Protein AF-A0A9E1HTD7-F1 (afdb_monomer)

Mean predicted aligned error: 3.45 Å

Structure (mmCIF, N/CA/C/O backbone):
data_AF-A0A9E1HTD7-F1
#
_entry.id   AF-A0A9E1HTD7-F1
#
loop_
_atom_site.group_PDB
_atom_site.id
_atom_site.type_symbol
_atom_site.label_atom_id
_atom_site.label_alt_id
_atom_site.label_comp_id
_atom_site.label_asym_id
_atom_site.label_entity_id
_atom_site.label_seq_id
_atom_site.pdbx_PDB_ins_code
_atom_site.Cartn_x
_atom_site.Cartn_y
_atom_site.Cartn_z
_atom_site.occupancy
_atom_site.B_iso_or_equiv
_atom_site.auth_seq_id
_atom_site.auth_comp_id
_atom_site.auth_asym_id
_atom_site.auth_atom_id
_atom_site.pdbx_PDB_model_num
ATOM 1 N N . MET A 1 1 ? -19.868 -9.229 3.739 1.00 56.03 1 MET A N 1
ATOM 2 C CA . MET A 1 1 ? -19.350 -9.519 5.090 1.00 56.03 1 MET A CA 1
ATOM 3 C C . MET A 1 1 ? -19.755 -8.373 5.996 1.00 56.03 1 MET A C 1
ATOM 5 O O . MET A 1 1 ? -19.869 -7.259 5.496 1.00 56.03 1 MET A O 1
ATOM 9 N N . ALA A 1 2 ? -20.070 -8.651 7.259 1.00 82.69 2 ALA A N 1
ATOM 10 C CA . ALA A 1 2 ? -20.303 -7.611 8.255 1.00 82.69 2 ALA A CA 1
ATOM 11 C C . ALA A 1 2 ? -18.985 -7.414 9.009 1.00 82.69 2 ALA A C 1
ATOM 13 O O . ALA A 1 2 ? -18.535 -8.351 9.659 1.00 82.69 2 ALA A O 1
ATOM 14 N N . TYR A 1 3 ? -18.370 -6.248 8.835 1.00 93.25 3 TYR A N 1
ATOM 15 C CA . TYR A 1 3 ? -17.212 -5.801 9.613 1.00 93.25 3 TYR A CA 1
ATOM 16 C C . TYR A 1 3 ? -17.693 -5.208 10.942 1.00 93.25 3 TYR A C 1
ATOM 18 O O . TYR A 1 3 ? -18.813 -4.682 10.976 1.00 93.25 3 TYR A O 1
ATOM 26 N N . ASP A 1 4 ? -16.864 -5.231 11.988 1.00 95.81 4 ASP A N 1
ATOM 27 C CA . ASP A 1 4 ? -17.159 -4.554 13.265 1.00 95.81 4 ASP A CA 1
ATOM 28 C C . ASP A 1 4 ? -17.455 -3.059 13.058 1.00 95.81 4 ASP A C 1
ATOM 30 O O . ASP A 1 4 ? -18.415 -2.507 13.601 1.00 95.81 4 ASP A O 1
ATOM 34 N N . TYR A 1 5 ? -16.690 -2.419 12.173 1.00 97.06 5 TYR A N 1
ATOM 35 C CA . TYR A 1 5 ? -16.925 -1.051 11.729 1.00 97.06 5 TYR A CA 1
ATOM 36 C C . TYR A 1 5 ? -16.784 -0.934 10.217 1.00 97.06 5 TYR A C 1
ATOM 38 O O . TYR A 1 5 ? -15.918 -1.548 9.600 1.00 97.06 5 TYR A O 1
ATOM 46 N N . ASN A 1 6 ? -17.640 -0.134 9.586 1.00 97.31 6 ASN A N 1
ATOM 47 C CA . ASN A 1 6 ? -17.492 0.200 8.178 1.00 97.31 6 ASN A CA 1
ATOM 48 C C . ASN A 1 6 ? -17.905 1.641 7.906 1.00 97.31 6 ASN A C 1
ATOM 50 O O . ASN A 1 6 ? -18.737 2.221 8.605 1.00 97.31 6 ASN A O 1
ATOM 54 N N . TYR A 1 7 ? -17.288 2.222 6.886 1.00 97.81 7 TYR A N 1
ATOM 55 C CA . TYR A 1 7 ? -17.572 3.574 6.441 1.00 97.81 7 TYR A CA 1
ATOM 56 C C . TYR A 1 7 ? -17.127 3.760 4.987 1.00 97.81 7 TYR A C 1
ATOM 58 O O . TYR A 1 7 ? -16.528 2.876 4.369 1.00 97.81 7 TYR A O 1
ATOM 66 N N . THR A 1 8 ? -17.439 4.928 4.432 1.00 97.19 8 THR A N 1
ATOM 67 C CA . THR A 1 8 ? -16.993 5.327 3.097 1.00 97.19 8 THR A CA 1
ATOM 68 C C . THR A 1 8 ? -16.101 6.557 3.156 1.00 97.19 8 THR A C 1
ATOM 70 O O . THR A 1 8 ? -16.435 7.526 3.840 1.00 97.19 8 THR A O 1
ATOM 73 N N . TYR A 1 9 ? -15.027 6.555 2.372 1.00 95.00 9 TYR A N 1
ATOM 74 C CA . TYR A 1 9 ? -14.154 7.704 2.145 1.00 95.00 9 TYR A CA 1
ATOM 75 C C . TYR A 1 9 ? -14.081 7.990 0.645 1.00 95.00 9 TYR A C 1
ATOM 77 O O . TYR A 1 9 ? -13.540 7.184 -0.102 1.00 95.00 9 TYR A O 1
ATOM 85 N N . ASN A 1 10 ? -14.637 9.118 0.185 1.00 93.06 10 ASN A N 1
ATOM 86 C CA . ASN A 1 10 ? -14.758 9.421 -1.253 1.00 93.06 10 ASN A CA 1
ATOM 87 C C . ASN A 1 10 ? -15.333 8.235 -2.060 1.00 93.06 10 ASN A C 1
ATOM 89 O O . ASN A 1 10 ? -14.751 7.813 -3.056 1.00 93.06 10 ASN A O 1
ATOM 93 N N . ASP A 1 11 ? -16.437 7.663 -1.572 1.00 94.94 11 ASP A N 1
ATOM 94 C CA . ASP A 1 11 ? -17.115 6.463 -2.095 1.00 94.94 11 ASP A CA 1
ATOM 95 C C . ASP A 1 11 ? -16.334 5.137 -1.988 1.00 94.94 11 ASP A C 1
ATOM 97 O O . ASP A 1 11 ? -16.923 4.068 -2.159 1.00 94.94 11 ASP A O 1
ATOM 101 N N . VAL A 1 12 ? -15.044 5.161 -1.633 1.00 95.19 12 VAL A N 1
ATOM 102 C CA . VAL A 1 12 ? -14.277 3.949 -1.315 1.00 95.19 12 VAL A CA 1
ATOM 103 C C . VAL A 1 12 ? -14.850 3.327 -0.051 1.00 95.19 12 VAL A C 1
ATOM 105 O O . VAL A 1 12 ? -15.009 4.012 0.957 1.00 95.19 12 VAL A O 1
ATOM 108 N N . ARG A 1 13 ? -15.161 2.031 -0.095 1.00 97.38 13 ARG A N 1
ATOM 109 C CA . ARG A 1 13 ? -15.715 1.292 1.044 1.00 97.38 13 ARG A CA 1
ATOM 110 C C . ARG A 1 13 ? -14.599 0.678 1.874 1.00 97.38 13 ARG A C 1
ATOM 112 O O . ARG A 1 13 ? -13.832 -0.138 1.357 1.00 97.38 13 ARG A O 1
ATOM 119 N N . ILE A 1 14 ? -14.572 1.034 3.154 1.00 98.12 14 ILE A N 1
ATOM 120 C CA . ILE A 1 14 ? -13.617 0.528 4.134 1.00 98.12 14 ILE A CA 1
ATOM 121 C C . ILE A 1 14 ? -14.375 -0.235 5.218 1.00 98.12 14 ILE A C 1
ATOM 123 O O . ILE A 1 14 ? -15.333 0.275 5.802 1.00 98.12 14 ILE A O 1
ATOM 127 N N . GLY A 1 15 ? -13.945 -1.466 5.461 1.00 98.00 15 GLY A N 1
ATOM 128 C CA . GLY A 1 15 ? -14.272 -2.257 6.638 1.00 98.00 15 GLY A CA 1
ATOM 129 C C . GLY A 1 15 ? -13.118 -2.254 7.628 1.00 98.00 15 GLY A C 1
ATOM 130 O O . GLY A 1 15 ? -11.968 -2.067 7.240 1.00 98.00 15 GLY A O 1
ATOM 131 N N . MET A 1 16 ? -13.409 -2.464 8.900 1.00 98.00 16 MET A N 1
ATOM 132 C CA . MET A 1 16 ? -12.411 -2.622 9.945 1.00 98.00 16 MET A CA 1
ATOM 133 C C . MET A 1 16 ? -12.865 -3.706 10.906 1.00 98.00 16 MET A C 1
ATOM 135 O O . MET A 1 16 ? -14.002 -3.679 11.374 1.00 98.00 16 MET A O 1
ATOM 139 N N . ASP A 1 17 ? -11.929 -4.579 11.240 1.00 98.06 17 ASP A N 1
ATOM 140 C CA . ASP A 1 17 ? -12.016 -5.566 12.310 1.00 98.06 17 ASP A CA 1
ATOM 141 C C . ASP A 1 17 ? -10.784 -5.379 13.216 1.00 98.06 17 ASP A C 1
ATOM 143 O O . ASP A 1 17 ? -9.827 -4.707 12.814 1.00 98.06 17 ASP A O 1
ATOM 147 N N . PRO A 1 18 ? -10.759 -5.922 14.445 1.00 97.81 18 PRO A N 1
ATOM 148 C CA . PRO A 1 18 ? -9.568 -5.841 15.281 1.00 97.81 18 PRO A CA 1
ATOM 149 C C . PRO A 1 18 ? -8.324 -6.351 14.537 1.00 97.81 18 PRO A C 1
ATOM 151 O O . PRO A 1 18 ? -8.307 -7.478 14.047 1.00 97.81 18 PRO A O 1
ATOM 154 N N . HIS A 1 19 ? -7.286 -5.516 14.488 1.00 98.12 19 HIS A N 1
ATOM 155 C CA . HIS A 1 19 ? -6.013 -5.709 13.784 1.00 98.12 19 HIS A CA 1
ATOM 156 C C . HIS A 1 19 ? -6.079 -5.663 12.247 1.00 98.12 19 HIS A C 1
ATOM 158 O O . HIS A 1 19 ? -5.076 -5.977 11.604 1.00 98.12 19 HIS A O 1
ATOM 164 N N . TRP A 1 20 ? -7.205 -5.239 11.657 1.00 98.06 20 TRP A N 1
ATOM 165 C CA . TRP A 1 20 ? -7.408 -5.195 10.206 1.00 98.06 20 TRP A CA 1
ATOM 166 C C . TRP A 1 20 ? -8.087 -3.916 9.705 1.00 98.06 20 TRP A C 1
ATOM 168 O O . TRP A 1 20 ? -9.022 -3.382 10.307 1.00 98.06 20 TRP A O 1
ATOM 178 N N . ALA A 1 21 ? -7.678 -3.486 8.515 1.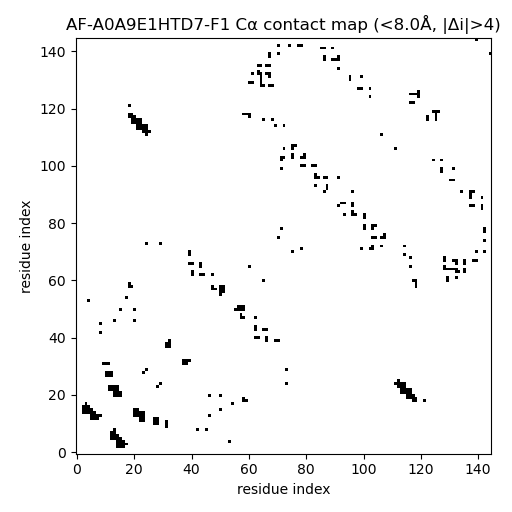00 98.00 21 ALA A N 1
ATOM 179 C CA . ALA A 1 21 ? -8.462 -2.627 7.641 1.00 98.00 21 ALA A CA 1
ATOM 180 C C . ALA A 1 21 ? -8.707 -3.337 6.302 1.00 98.00 21 ALA A C 1
ATOM 182 O O . ALA A 1 21 ? -7.804 -3.934 5.729 1.00 98.00 21 ALA A O 1
ATOM 183 N N . HIS A 1 22 ? -9.928 -3.247 5.788 1.00 97.25 22 HIS A N 1
ATOM 184 C CA . HIS A 1 22 ? -10.394 -3.952 4.598 1.00 97.25 22 HIS A CA 1
ATOM 185 C C . HIS A 1 22 ? -10.849 -2.939 3.554 1.00 97.25 22 HIS A C 1
ATOM 187 O O . HIS A 1 22 ? -11.877 -2.282 3.728 1.00 97.25 22 HIS A O 1
ATOM 193 N N . ILE A 1 23 ? -10.117 -2.799 2.453 1.00 96.25 23 ILE A N 1
ATOM 194 C CA . ILE A 1 23 ? -10.467 -1.850 1.390 1.00 96.25 23 ILE A CA 1
ATOM 195 C C . ILE A 1 23 ? -11.138 -2.618 0.262 1.00 96.25 23 ILE A C 1
ATOM 197 O O . ILE A 1 23 ? -10.552 -3.518 -0.335 1.00 96.25 23 ILE A O 1
ATOM 201 N N . THR A 1 24 ? -12.377 -2.267 -0.068 1.00 95.31 24 THR A N 1
ATOM 202 C CA . THR A 1 24 ? -13.074 -2.958 -1.158 1.00 95.31 24 THR A CA 1
ATOM 203 C C . THR A 1 24 ? -12.441 -2.601 -2.506 1.00 95.31 24 THR A C 1
ATOM 205 O O . THR A 1 24 ? -12.398 -1.432 -2.884 1.00 95.31 24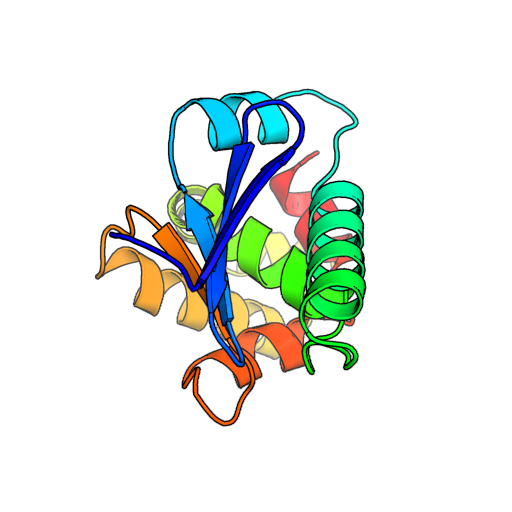 THR A O 1
ATOM 208 N N . ASN A 1 25 ? -11.979 -3.609 -3.250 1.00 91.69 25 ASN A N 1
ATOM 209 C CA . ASN A 1 25 ? -11.319 -3.436 -4.545 1.00 91.69 25 ASN A CA 1
ATOM 210 C C . ASN A 1 25 ? -12.346 -3.380 -5.686 1.00 91.69 25 ASN A C 1
ATOM 212 O O . ASN A 1 25 ? -12.498 -4.314 -6.477 1.00 91.69 25 ASN A O 1
ATOM 216 N N . ASP A 1 26 ? -13.105 -2.289 -5.738 1.00 92.25 26 ASP A N 1
ATOM 217 C CA . ASP A 1 26 ? -14.175 -2.083 -6.711 1.00 92.25 26 ASP A CA 1
ATOM 218 C C . ASP A 1 26 ? -13.948 -0.848 -7.602 1.00 92.25 26 ASP A C 1
ATOM 220 O O . ASP A 1 26 ? -12.862 -0.267 -7.676 1.00 92.25 26 ASP A O 1
ATOM 224 N N . ILE A 1 27 ? -14.987 -0.471 -8.349 1.00 91.25 27 ILE A N 1
ATOM 225 C CA . ILE A 1 27 ? -14.948 0.687 -9.241 1.00 91.25 27 ILE A CA 1
ATOM 226 C C . ILE A 1 27 ? -14.755 2.013 -8.495 1.00 91.25 27 ILE A C 1
ATOM 228 O O . ILE A 1 27 ? -14.214 2.947 -9.081 1.00 91.25 27 ILE A O 1
ATOM 232 N N . TYR A 1 28 ? -15.153 2.113 -7.224 1.00 93.56 28 TYR A N 1
ATOM 233 C CA . TYR A 1 28 ? -14.995 3.337 -6.443 1.00 93.56 28 TYR A CA 1
ATOM 234 C C . TYR A 1 28 ? -13.546 3.515 -6.003 1.00 93.56 28 TYR A C 1
ATOM 236 O O . TYR A 1 28 ? -13.005 4.607 -6.175 1.00 93.56 28 TYR A O 1
ATOM 244 N N . LEU A 1 29 ? -12.878 2.438 -5.566 1.00 92.38 29 LEU A N 1
ATOM 245 C CA . LEU A 1 29 ? -11.429 2.467 -5.335 1.00 92.38 29 LEU A CA 1
ATOM 246 C C . LEU A 1 29 ? -10.674 2.844 -6.617 1.00 92.38 29 LEU A C 1
ATOM 248 O O . LEU A 1 29 ? -9.840 3.747 -6.596 1.00 92.38 29 LEU A O 1
ATOM 252 N N . LYS A 1 30 ? -11.020 2.216 -7.750 1.00 89.31 30 LYS A N 1
ATOM 253 C CA . LYS A 1 30 ? -10.434 2.535 -9.066 1.00 89.31 30 LYS A CA 1
ATOM 254 C C . LYS A 1 30 ? -10.633 3.995 -9.455 1.00 89.31 30 LYS A C 1
ATOM 256 O O . LYS A 1 30 ? -9.680 4.675 -9.817 1.00 89.31 30 LYS A O 1
ATOM 261 N N . SER A 1 31 ? -11.860 4.494 -9.342 1.00 90.12 31 SER A N 1
ATOM 262 C CA . SER A 1 31 ? -12.197 5.886 -9.641 1.00 90.12 31 SER A CA 1
ATOM 263 C C . SER A 1 31 ? -11.428 6.855 -8.744 1.00 90.12 31 SER A C 1
ATOM 265 O O . SER A 1 31 ? -10.910 7.854 -9.239 1.00 90.12 31 SER A O 1
ATOM 267 N N . TYR A 1 32 ? -11.297 6.549 -7.451 1.00 90.88 32 TYR A N 1
ATOM 268 C CA . TYR A 1 32 ? -10.542 7.367 -6.507 1.00 90.88 32 TYR A CA 1
ATOM 269 C C . TYR A 1 32 ? -9.047 7.415 -6.854 1.00 90.88 32 TYR A C 1
ATOM 271 O O . TYR A 1 32 ? -8.496 8.507 -6.972 1.00 90.88 32 TYR A O 1
ATOM 279 N N . LEU A 1 33 ? -8.416 6.259 -7.086 1.00 88.56 33 LEU A N 1
ATOM 280 C CA . LEU A 1 33 ? -6.978 6.163 -7.370 1.00 88.56 33 LEU A CA 1
ATOM 281 C C . LEU A 1 33 ? -6.592 6.625 -8.786 1.00 88.56 33 LEU A C 1
ATOM 283 O O . LEU A 1 33 ? -5.457 7.026 -9.005 1.00 88.56 33 LEU A O 1
ATOM 287 N N . SER A 1 34 ? -7.518 6.596 -9.750 1.00 81.81 34 SER A N 1
ATOM 288 C CA . SER A 1 34 ? -7.270 7.068 -11.124 1.00 81.81 34 SER A CA 1
ATOM 289 C C . SER A 1 34 ? -7.283 8.593 -11.293 1.00 81.81 34 SER A C 1
ATOM 291 O O . SER A 1 34 ? -6.902 9.101 -12.348 1.00 81.81 34 SER A O 1
ATOM 293 N N . LYS A 1 35 ? -7.770 9.343 -10.298 1.00 75.25 35 LYS A N 1
ATOM 294 C CA . LYS A 1 35 ? -7.860 10.804 -10.389 1.00 75.25 35 LYS A CA 1
ATOM 295 C C . LYS A 1 35 ? -6.496 11.415 -10.080 1.00 75.25 35 LYS A C 1
ATOM 297 O O . LYS A 1 35 ? -5.973 11.254 -8.981 1.00 75.25 35 LYS A O 1
ATOM 302 N N . TRP A 1 36 ? -5.959 12.156 -11.049 1.00 51.03 36 TRP A N 1
ATOM 303 C CA . TRP A 1 36 ? -4.687 12.869 -10.927 1.00 51.03 36 TRP A CA 1
ATOM 304 C C . TRP A 1 36 ? -4.662 13.740 -9.658 1.00 51.03 36 TRP A C 1
ATOM 306 O O . TRP A 1 36 ? -5.550 14.571 -9.460 1.00 51.03 36 TRP A O 1
ATOM 316 N N . GLY A 1 37 ? -3.664 13.530 -8.792 1.00 58.03 37 GLY A N 1
ATOM 317 C CA . GLY A 1 37 ? -3.481 14.292 -7.549 1.00 58.03 37 GLY A CA 1
ATOM 318 C C . GLY A 1 37 ? -4.147 13.727 -6.282 1.00 58.03 37 GLY A C 1
ATOM 319 O O . GLY A 1 37 ? -4.063 14.366 -5.232 1.00 58.03 37 GLY A O 1
ATOM 320 N N . HIS A 1 38 ? -4.769 12.544 -6.324 1.00 63.66 38 HIS A N 1
ATOM 321 C CA . HIS A 1 38 ? -5.277 11.840 -5.137 1.00 63.66 38 HIS A CA 1
ATOM 322 C C . HIS A 1 38 ? -4.596 10.469 -5.041 1.00 63.66 38 HIS A C 1
ATOM 324 O O . HIS A 1 38 ? -4.461 9.767 -6.027 1.00 63.66 38 HIS A O 1
ATOM 330 N N . GLY A 1 39 ? -4.111 9.989 -3.905 1.00 69.62 39 GLY A N 1
ATOM 331 C CA . GLY A 1 39 ? -4.488 10.277 -2.529 1.00 69.62 39 GLY A CA 1
ATOM 332 C C . GLY A 1 39 ? -4.379 8.999 -1.696 1.00 69.62 39 GLY A C 1
ATOM 333 O O . GLY A 1 39 ? -5.088 8.879 -0.701 1.00 69.62 39 GLY A O 1
ATOM 334 N N . THR A 1 40 ? -3.537 8.037 -2.105 1.00 87.56 40 THR A N 1
ATOM 335 C CA . THR A 1 40 ? -3.277 6.811 -1.344 1.00 87.56 40 THR A CA 1
ATOM 336 C C . THR A 1 40 ? -2.760 7.165 0.043 1.00 87.56 40 THR A C 1
ATOM 338 O O . THR A 1 40 ? -3.237 6.606 1.019 1.00 87.56 40 THR A O 1
ATOM 341 N N . GLY A 1 41 ? -1.899 8.186 0.151 1.00 92.88 41 GLY A N 1
ATOM 342 C CA . GLY A 1 41 ? -1.503 8.755 1.442 1.00 92.88 41 GLY A CA 1
ATOM 343 C C . GLY A 1 41 ? -2.685 9.316 2.241 1.00 92.88 41 GLY A C 1
ATOM 344 O O . GLY A 1 41 ? -2.813 9.031 3.425 1.00 92.88 41 GLY A O 1
ATOM 345 N N . SER A 1 42 ? -3.595 10.067 1.612 1.00 93.62 42 SER A N 1
ATOM 346 C CA . SER A 1 42 ? -4.792 10.594 2.291 1.00 93.62 42 SER A CA 1
ATOM 347 C C . SER A 1 42 ? -5.761 9.492 2.729 1.00 93.62 42 SER A C 1
ATOM 349 O O . SER A 1 42 ? -6.311 9.576 3.823 1.00 93.62 42 SER A O 1
ATOM 351 N N . LEU A 1 43 ? -5.935 8.452 1.909 1.00 95.44 43 LEU A N 1
ATOM 352 C CA . LEU A 1 43 ? -6.735 7.272 2.226 1.00 95.44 43 LEU A CA 1
ATOM 353 C C . LEU A 1 43 ? -6.101 6.491 3.384 1.00 95.44 43 LEU A C 1
ATOM 355 O O . LEU A 1 43 ? -6.789 6.190 4.351 1.00 95.44 43 LEU A O 1
ATOM 359 N N . ALA A 1 44 ? -4.791 6.235 3.338 1.00 97.00 44 ALA A N 1
ATOM 360 C CA . ALA A 1 44 ? -4.054 5.571 4.411 1.00 97.00 44 ALA A CA 1
ATOM 361 C C . ALA A 1 44 ? -4.145 6.353 5.733 1.00 97.00 44 ALA A C 1
ATOM 363 O O . ALA A 1 44 ? -4.468 5.777 6.771 1.00 97.00 44 ALA A O 1
ATOM 364 N N . LYS A 1 45 ? -3.948 7.679 5.699 1.00 97.56 45 LYS A N 1
ATOM 365 C CA . LYS A 1 45 ? -4.124 8.559 6.868 1.00 97.56 45 LYS A CA 1
ATOM 366 C C . LYS A 1 45 ? -5.529 8.479 7.447 1.00 97.56 45 LYS A C 1
ATOM 368 O O . LYS A 1 45 ? -5.675 8.394 8.666 1.00 97.56 45 LYS A O 1
ATOM 373 N N . ASP A 1 46 ? -6.552 8.531 6.594 1.00 97.81 46 ASP A N 1
ATOM 374 C CA . ASP A 1 46 ? -7.943 8.441 7.032 1.00 97.81 46 ASP A CA 1
ATOM 375 C C . ASP A 1 46 ? -8.231 7.076 7.668 1.00 97.81 46 ASP A C 1
ATOM 377 O O . ASP A 1 46 ? -8.739 7.048 8.785 1.00 97.81 46 ASP A O 1
ATOM 381 N N . ILE A 1 47 ? -7.805 5.973 7.044 1.00 98.44 47 ILE A N 1
ATOM 382 C CA . ILE A 1 47 ? -7.934 4.613 7.589 1.00 98.44 47 ILE A CA 1
ATOM 383 C C . ILE A 1 47 ? -7.283 4.512 8.974 1.00 98.44 47 ILE A C 1
ATOM 385 O O . ILE A 1 47 ? -7.946 4.123 9.935 1.00 98.44 47 ILE A O 1
ATOM 389 N N . LEU A 1 48 ? -6.016 4.914 9.116 1.00 98.62 48 LEU A N 1
ATOM 390 C CA . LEU A 1 48 ? -5.296 4.833 10.393 1.00 98.62 48 LEU A CA 1
ATOM 391 C C . LEU A 1 48 ? -5.937 5.720 11.472 1.00 98.62 48 LEU A C 1
ATOM 393 O O . LEU A 1 48 ? -6.051 5.320 12.634 1.00 98.62 48 LEU A O 1
ATOM 397 N N . SER A 1 49 ? -6.400 6.915 11.092 1.00 98.56 49 SER A N 1
ATOM 398 C CA . SER A 1 49 ? -7.106 7.825 11.995 1.00 98.56 49 SER A CA 1
ATOM 399 C C . SER A 1 49 ? -8.454 7.256 12.442 1.00 98.56 49 SER A C 1
ATOM 401 O O . SER A 1 49 ? -8.757 7.264 13.635 1.00 98.56 49 SER A O 1
ATOM 403 N N . ARG A 1 50 ? -9.266 6.757 11.505 1.00 98.38 50 ARG A N 1
ATOM 404 C CA . ARG A 1 50 ? -10.591 6.171 11.750 1.00 98.38 50 ARG A CA 1
ATOM 405 C C . ARG A 1 50 ? -10.502 4.923 12.612 1.00 98.38 50 ARG A C 1
ATOM 407 O O . ARG A 1 50 ? -11.269 4.812 13.567 1.00 98.38 50 ARG A O 1
ATOM 414 N N . TYR A 1 51 ? -9.521 4.063 12.347 1.00 98.69 51 TYR A N 1
ATOM 415 C CA . TYR A 1 51 ? -9.242 2.893 13.172 1.00 98.69 51 TYR A CA 1
ATOM 416 C C . TYR A 1 51 ? -8.959 3.305 14.619 1.00 98.69 51 TYR A C 1
ATOM 418 O O . TYR A 1 51 ? -9.612 2.827 15.547 1.00 98.69 51 TYR A O 1
ATOM 426 N N . LYS A 1 52 ? -8.042 4.264 14.820 1.00 98.56 52 LYS A N 1
ATOM 427 C CA . LYS A 1 52 ? -7.689 4.755 16.158 1.00 98.56 52 LYS A CA 1
ATOM 428 C C . LYS A 1 52 ? -8.873 5.384 16.887 1.00 98.56 52 LYS A C 1
ATOM 430 O O . LYS A 1 52 ? -9.008 5.198 18.094 1.00 98.56 52 LYS A O 1
ATOM 435 N N . THR A 1 53 ? -9.719 6.130 16.180 1.00 98.38 53 THR A N 1
ATOM 436 C CA . THR A 1 53 ? -10.932 6.722 16.755 1.00 98.38 53 THR A CA 1
ATOM 437 C C . THR A 1 53 ? -11.943 5.662 17.185 1.00 98.38 53 THR A C 1
ATOM 439 O O . THR A 1 53 ? -12.529 5.812 18.253 1.00 98.38 53 THR A O 1
ATOM 442 N N . HIS A 1 54 ? -12.147 4.612 16.385 1.00 98.19 54 HIS A N 1
ATOM 443 C CA . HIS A 1 54 ? -13.124 3.560 16.679 1.00 98.19 54 HIS A CA 1
ATOM 444 C C . HIS A 1 54 ? -12.656 2.625 17.802 1.00 98.19 54 HIS A C 1
ATOM 446 O O . HIS A 1 54 ? -13.375 2.428 18.777 1.00 98.19 54 HIS A O 1
ATOM 452 N N . TYR A 1 55 ? -11.428 2.106 17.716 1.00 98.19 55 TYR A N 1
ATOM 453 C CA . TYR A 1 55 ? -10.919 1.102 18.659 1.00 98.19 55 TYR A CA 1
ATOM 454 C C . TYR A 1 55 ? -10.196 1.678 19.884 1.00 98.19 55 TYR A C 1
ATOM 456 O O . TYR A 1 55 ? -9.933 0.959 20.847 1.00 98.19 55 TYR A O 1
ATOM 464 N N . GLY A 1 56 ? -9.836 2.964 19.868 1.00 98.31 56 GLY A N 1
ATOM 465 C CA . GLY A 1 56 ? -9.098 3.615 20.957 1.00 98.31 56 GLY A CA 1
ATOM 466 C C . GLY A 1 56 ? -7.593 3.312 20.990 1.00 98.31 56 GLY A C 1
ATOM 467 O O . GLY A 1 56 ? -6.884 3.846 21.844 1.00 98.31 56 GLY A O 1
ATOM 468 N N . TYR A 1 57 ? -7.077 2.510 20.055 1.00 98.06 57 TYR A N 1
ATOM 469 C CA . TYR A 1 57 ? -5.650 2.234 19.866 1.00 98.06 57 TYR A CA 1
ATOM 470 C C . TYR A 1 57 ? -5.285 2.270 18.379 1.00 98.06 57 TYR A C 1
ATOM 472 O O . TYR A 1 57 ? -6.142 2.127 17.512 1.00 98.06 57 TYR A O 1
ATOM 480 N N . ALA A 1 58 ? -4.014 2.526 18.071 1.00 98.31 58 ALA A N 1
ATOM 481 C CA . ALA A 1 58 ? -3.557 2.602 16.686 1.00 98.31 58 ALA A CA 1
ATOM 482 C C . ALA A 1 58 ? -3.478 1.205 16.056 1.00 98.31 58 ALA A C 1
ATOM 484 O O . ALA A 1 58 ? -2.986 0.285 16.705 1.00 98.31 58 ALA A O 1
ATOM 485 N N . LEU A 1 59 ? -3.892 1.085 14.792 1.00 98.44 59 LEU A N 1
ATOM 486 C CA . LEU A 1 59 ? -3.530 -0.056 13.953 1.00 98.44 59 LEU A CA 1
ATOM 487 C C . LEU A 1 59 ? -2.010 -0.035 13.779 1.00 98.44 59 LEU A C 1
ATOM 489 O O . LEU A 1 59 ? -1.458 0.988 13.364 1.00 98.44 59 LEU A O 1
ATOM 493 N N . ASN A 1 60 ? -1.329 -1.120 14.136 1.00 98.00 60 ASN A N 1
ATOM 494 C CA . ASN A 1 60 ? 0.132 -1.183 14.155 1.00 98.00 60 ASN A CA 1
ATOM 495 C C . ASN A 1 60 ? 0.731 -1.393 12.750 1.00 98.00 60 ASN A C 1
ATOM 497 O O . ASN A 1 60 ? 1.402 -2.388 12.484 1.00 98.00 60 ASN A O 1
ATOM 501 N N . ILE A 1 61 ? 0.457 -0.448 11.850 1.00 97.81 61 ILE A N 1
ATOM 502 C CA . ILE A 1 61 ? 0.952 -0.369 10.472 1.00 97.81 61 ILE A CA 1
ATOM 503 C C . ILE A 1 61 ? 1.344 1.092 10.224 1.00 97.81 61 ILE A C 1
ATOM 505 O O . ILE A 1 61 ? 0.606 2.010 10.594 1.00 97.81 61 ILE A O 1
ATOM 509 N N . SER A 1 62 ? 2.508 1.338 9.620 1.00 98.31 62 SER A N 1
ATOM 510 C CA . SER A 1 62 ? 2.896 2.707 9.264 1.00 98.31 62 SER A CA 1
ATOM 511 C C . SER A 1 62 ? 2.079 3.221 8.076 1.00 98.31 62 SER A C 1
ATOM 513 O O . SER A 1 62 ? 1.625 2.451 7.231 1.00 98.31 62 SER A O 1
ATOM 515 N N . GLU A 1 63 ? 1.917 4.542 7.976 1.00 98.06 63 GLU A N 1
ATOM 516 C CA . GLU A 1 63 ? 1.245 5.157 6.824 1.00 98.06 63 GLU A CA 1
ATOM 517 C C . GLU A 1 63 ? 1.909 4.751 5.503 1.00 98.06 63 GLU A C 1
ATOM 519 O O . GLU A 1 63 ? 1.217 4.355 4.571 1.00 98.06 63 GLU A O 1
ATOM 524 N N . ASP A 1 64 ? 3.242 4.796 5.430 1.00 97.62 64 ASP A N 1
ATOM 525 C CA . ASP A 1 64 ? 3.970 4.485 4.200 1.00 97.62 64 ASP A CA 1
ATOM 526 C C . ASP A 1 64 ? 3.872 3.000 3.818 1.00 97.62 64 ASP A C 1
ATOM 528 O O . ASP A 1 64 ? 3.729 2.695 2.634 1.00 97.62 64 ASP A O 1
ATOM 532 N N . SER A 1 65 ? 3.881 2.082 4.794 1.00 97.94 65 SER A N 1
ATOM 533 C CA . SER A 1 65 ? 3.647 0.648 4.552 1.00 97.94 65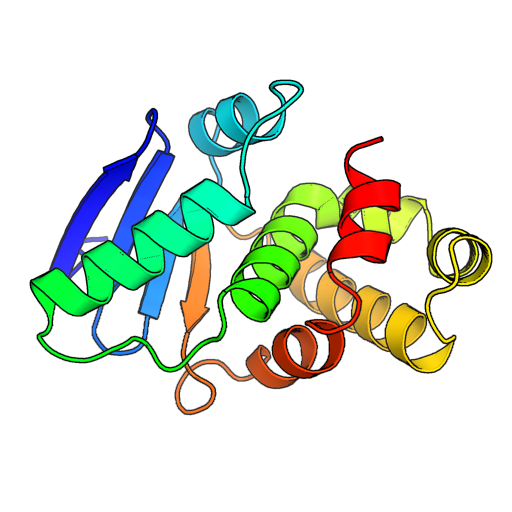 SER A CA 1
ATOM 534 C C . SER A 1 65 ? 2.248 0.411 3.982 1.00 97.94 65 SER A C 1
ATOM 536 O O . SER A 1 65 ? 2.095 -0.252 2.954 1.00 97.94 65 SER A O 1
ATOM 538 N N . LEU A 1 66 ? 1.231 1.043 4.578 1.00 97.94 66 LEU A N 1
ATOM 539 C CA . LEU A 1 66 ? -0.147 0.955 4.099 1.00 97.94 66 LEU A CA 1
ATOM 540 C C . LEU A 1 66 ? -0.299 1.541 2.686 1.00 97.94 66 LEU A C 1
ATOM 542 O O . LEU A 1 66 ? -0.985 0.965 1.844 1.00 97.94 66 LEU A O 1
ATOM 546 N N . VAL A 1 67 ? 0.371 2.659 2.386 1.00 96.44 67 VAL A N 1
ATOM 547 C CA . VAL A 1 67 ? 0.383 3.228 1.030 1.00 96.44 67 VAL A CA 1
ATOM 548 C C . VAL A 1 67 ? 0.986 2.251 0.026 1.00 96.44 67 VAL A C 1
ATOM 550 O O . VAL A 1 67 ? 0.388 2.022 -1.027 1.00 96.44 67 VAL A O 1
ATOM 553 N N . VAL A 1 68 ? 2.152 1.678 0.335 1.00 96.62 68 VAL A N 1
ATOM 554 C CA . VAL A 1 68 ? 2.827 0.726 -0.555 1.00 96.62 68 VAL A CA 1
ATOM 555 C C . VAL A 1 68 ? 1.956 -0.498 -0.809 1.00 96.62 68 VAL A C 1
ATOM 557 O O . VAL A 1 68 ? 1.831 -0.921 -1.955 1.00 96.62 68 VAL A O 1
ATOM 560 N N . GLU A 1 69 ? 1.310 -1.037 0.220 1.00 96.44 69 GLU A N 1
ATOM 561 C CA . GLU A 1 69 ? 0.408 -2.176 0.079 1.00 96.44 69 GLU A CA 1
ATOM 562 C C . GLU A 1 69 ? -0.789 -1.871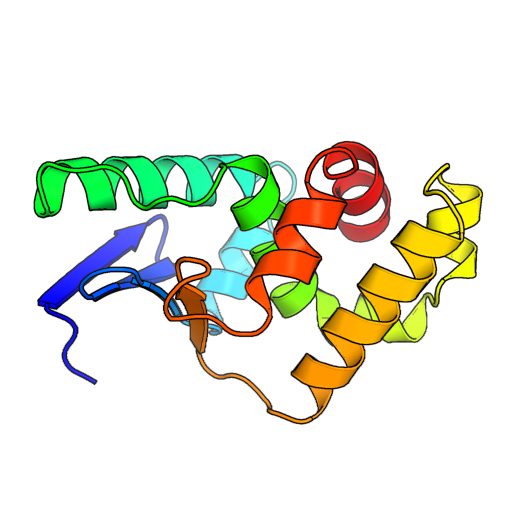 -0.829 1.00 96.44 69 GLU A C 1
ATOM 564 O O . GLU A 1 69 ? -1.094 -2.663 -1.726 1.00 96.44 69 GLU A O 1
ATOM 569 N N . ILE A 1 70 ? -1.448 -0.720 -0.642 1.00 94.81 70 ILE A N 1
ATOM 570 C CA . ILE A 1 70 ? -2.580 -0.308 -1.485 1.00 94.81 70 ILE A CA 1
ATOM 571 C C . ILE A 1 70 ? -2.126 -0.163 -2.941 1.00 94.81 70 ILE A C 1
ATOM 573 O O . ILE A 1 70 ? -2.795 -0.668 -3.844 1.00 94.81 70 ILE A O 1
ATOM 577 N N . LEU A 1 71 ? -0.979 0.486 -3.180 1.00 93.44 71 LEU A N 1
ATOM 578 C CA . LEU A 1 71 ? -0.407 0.627 -4.522 1.00 93.44 71 LEU A CA 1
ATOM 579 C C . LEU A 1 71 ? -0.073 -0.737 -5.137 1.00 93.44 71 LEU A C 1
ATOM 581 O O . LEU A 1 71 ? -0.407 -0.970 -6.297 1.00 93.44 71 LEU A O 1
ATOM 585 N N . ALA A 1 72 ? 0.542 -1.642 -4.373 1.00 93.44 72 ALA A N 1
ATOM 586 C CA . ALA A 1 72 ? 0.931 -2.970 -4.838 1.00 93.44 72 ALA A CA 1
ATOM 587 C C . ALA A 1 72 ? -0.280 -3.819 -5.245 1.00 93.44 72 ALA A C 1
ATOM 589 O O . ALA A 1 72 ? -0.259 -4.456 -6.298 1.00 93.44 72 ALA A O 1
ATOM 590 N N . HIS A 1 73 ? -1.353 -3.789 -4.454 1.00 92.69 73 HIS A N 1
ATOM 591 C CA . HIS A 1 73 ? -2.596 -4.484 -4.780 1.00 92.69 73 HIS A CA 1
ATOM 592 C C . HIS A 1 73 ? -3.312 -3.857 -5.976 1.00 92.69 73 HIS A C 1
ATOM 594 O O . HIS A 1 73 ? -3.764 -4.569 -6.874 1.00 92.69 73 HIS A O 1
ATOM 600 N N . TYR A 1 74 ? -3.411 -2.528 -6.007 1.00 90.06 74 TYR A N 1
ATOM 601 C CA . TYR A 1 74 ? -4.137 -1.818 -7.053 1.00 90.06 74 TYR A CA 1
ATOM 602 C C . TYR A 1 74 ? -3.443 -1.903 -8.418 1.00 90.06 74 TYR A C 1
ATOM 604 O O . TYR A 1 74 ? -4.077 -2.214 -9.426 1.00 90.06 74 TYR A O 1
ATOM 612 N N . TYR A 1 75 ? -2.130 -1.671 -8.447 1.00 90.31 75 TYR A N 1
ATOM 613 C CA . TYR A 1 75 ? -1.306 -1.701 -9.654 1.00 90.31 75 TYR A CA 1
ATOM 614 C C . TYR A 1 75 ? -0.640 -3.062 -9.893 1.00 90.31 75 TYR A C 1
ATOM 616 O O . TYR A 1 75 ? 0.304 -3.134 -10.676 1.00 90.31 75 TYR A O 1
ATOM 624 N N . CYS A 1 76 ? -1.120 -4.143 -9.267 1.00 91.75 76 CYS A N 1
ATOM 625 C CA . CYS A 1 76 ? -0.516 -5.480 -9.329 1.00 91.75 76 CYS A CA 1
ATOM 626 C C . CYS A 1 76 ? -0.132 -5.903 -10.761 1.00 91.75 76 CYS A C 1
ATOM 628 O O . CYS A 1 76 ? 1.034 -6.196 -11.037 1.00 91.75 76 CYS A O 1
ATOM 630 N N . ASP A 1 77 ? -1.078 -5.847 -11.704 1.00 90.25 77 ASP A N 1
ATOM 631 C CA . ASP A 1 77 ? -0.832 -6.200 -13.111 1.00 90.25 77 ASP A CA 1
ATOM 632 C C . ASP A 1 77 ? 0.171 -5.253 -13.791 1.00 90.25 77 ASP A C 1
ATOM 634 O O . ASP A 1 77 ? 1.006 -5.681 -14.592 1.00 90.25 77 ASP A O 1
ATOM 638 N N . GLY A 1 78 ? 0.117 -3.960 -13.459 1.00 91.75 78 GLY A N 1
ATOM 639 C CA . GLY A 1 78 ? 1.043 -2.946 -13.965 1.00 91.75 78 GLY A CA 1
ATOM 640 C C . GLY A 1 78 ? 2.475 -3.192 -13.495 1.00 91.75 78 GLY A C 1
ATOM 641 O O . GLY A 1 78 ? 3.393 -3.211 -14.312 1.00 91.75 78 GLY A O 1
ATOM 642 N N . ILE A 1 79 ? 2.659 -3.474 -12.204 1.00 95.12 79 ILE A N 1
ATOM 643 C CA . ILE A 1 79 ? 3.950 -3.817 -11.593 1.00 95.12 79 ILE A CA 1
ATOM 644 C C . ILE A 1 79 ? 4.533 -5.070 -12.253 1.00 95.12 79 ILE A C 1
ATOM 646 O O . ILE A 1 79 ? 5.705 -5.082 -12.637 1.00 95.12 79 ILE A O 1
ATOM 650 N N . LEU A 1 80 ? 3.718 -6.115 -12.440 1.00 94.75 80 LEU A N 1
ATOM 651 C CA . LEU A 1 80 ? 4.147 -7.349 -13.105 1.00 94.75 80 LEU A CA 1
ATOM 652 C C . LEU A 1 80 ? 4.567 -7.113 -14.558 1.00 94.75 80 LEU A C 1
ATOM 654 O O . LEU A 1 80 ? 5.558 -7.691 -15.006 1.00 94.75 80 LEU A O 1
ATOM 658 N N . LYS A 1 81 ? 3.835 -6.261 -15.285 1.00 95.06 81 LYS A N 1
ATOM 659 C CA . LYS A 1 81 ? 4.135 -5.912 -16.678 1.00 95.06 81 LYS A CA 1
ATOM 660 C C . LYS A 1 81 ? 5.404 -5.069 -16.813 1.00 95.06 81 LYS A C 1
ATOM 662 O O . LYS A 1 81 ? 6.179 -5.305 -17.736 1.00 95.06 81 LYS A O 1
ATOM 667 N N . LEU A 1 82 ? 5.606 -4.095 -15.926 1.00 95.25 82 LEU A N 1
ATOM 668 C CA . LEU A 1 82 ? 6.816 -3.266 -15.888 1.00 95.25 82 LEU A CA 1
ATOM 669 C C . LEU A 1 82 ? 8.053 -4.101 -15.532 1.00 95.25 82 LEU A C 1
ATOM 671 O O . LEU A 1 82 ? 9.126 -3.911 -16.107 1.00 95.25 82 LEU A O 1
ATOM 675 N N 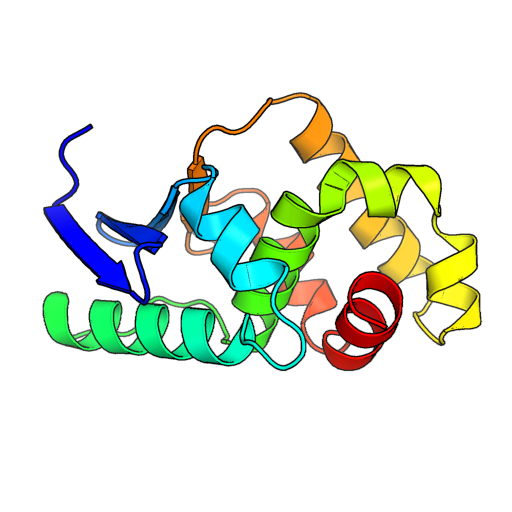. GLY A 1 83 ? 7.893 -5.041 -14.597 1.00 95.50 83 GLY A N 1
ATOM 676 C CA . GLY A 1 83 ? 8.985 -5.842 -14.061 1.00 95.50 83 GLY A CA 1
ATOM 677 C C . GLY A 1 83 ? 9.942 -5.032 -13.180 1.00 95.50 83 GLY A C 1
ATOM 678 O O . GLY A 1 83 ? 9.821 -3.819 -13.017 1.00 95.50 83 GLY A O 1
ATOM 679 N N . SER A 1 84 ? 10.932 -5.709 -12.595 1.00 96.25 84 SER A N 1
ATOM 680 C CA . SER A 1 84 ? 11.859 -5.088 -11.635 1.00 96.25 84 SER A CA 1
ATOM 681 C C . SER A 1 84 ? 12.748 -4.002 -12.249 1.00 96.25 84 SER A C 1
ATOM 683 O O . SER A 1 84 ? 13.157 -3.085 -11.543 1.00 96.25 84 SER A O 1
ATOM 685 N N . ALA A 1 85 ? 13.039 -4.080 -13.552 1.00 96.62 85 ALA A N 1
ATOM 686 C CA . ALA A 1 85 ? 13.953 -3.161 -14.225 1.00 96.62 85 ALA A CA 1
ATOM 687 C C . ALA A 1 85 ? 13.494 -1.697 -14.135 1.00 96.62 85 ALA A C 1
ATOM 689 O O . ALA A 1 85 ? 14.315 -0.834 -13.838 1.00 96.62 85 ALA A O 1
ATOM 690 N N . ALA A 1 86 ? 12.196 -1.425 -14.315 1.00 96.06 86 ALA A N 1
ATOM 691 C CA . ALA A 1 86 ? 11.652 -0.067 -14.244 1.00 96.06 86 ALA A CA 1
ATOM 692 C C . ALA A 1 86 ? 11.888 0.576 -12.866 1.00 96.06 86 ALA A C 1
ATOM 694 O O . ALA A 1 86 ? 12.380 1.699 -12.773 1.00 96.06 86 ALA A O 1
ATOM 695 N N . PHE A 1 87 ? 11.624 -0.171 -11.791 1.00 97.31 87 PHE A N 1
ATOM 696 C CA . PHE A 1 87 ? 11.834 0.307 -10.424 1.00 97.31 87 PHE A CA 1
ATOM 697 C C . PHE A 1 87 ? 13.315 0.497 -10.095 1.00 97.31 87 PHE A C 1
ATOM 699 O O . PHE A 1 87 ? 13.678 1.480 -9.454 1.00 97.31 87 PHE A O 1
ATOM 706 N N . VAL A 1 88 ? 14.183 -0.405 -10.566 1.00 98.00 88 VAL A N 1
ATOM 707 C CA . VAL A 1 88 ? 15.636 -0.258 -10.391 1.00 98.00 88 VAL A CA 1
ATOM 708 C C . VAL A 1 88 ? 16.152 0.988 -11.106 1.00 98.00 88 VAL A C 1
ATOM 710 O O . VAL A 1 88 ? 16.930 1.744 -10.529 1.00 98.00 88 VAL A O 1
ATOM 713 N N . THR A 1 89 ? 15.689 1.251 -12.331 1.00 97.62 89 THR A N 1
ATOM 714 C CA . THR A 1 89 ? 16.022 2.482 -13.063 1.00 97.62 89 THR A CA 1
ATOM 715 C C . THR A 1 89 ? 15.546 3.735 -12.327 1.00 97.62 89 THR A C 1
ATOM 717 O O . THR A 1 89 ? 16.256 4.737 -12.330 1.00 97.62 89 THR A O 1
ATOM 720 N N . ALA A 1 90 ? 14.403 3.669 -11.642 1.00 96.06 90 ALA A N 1
ATOM 721 C CA . ALA A 1 90 ? 13.891 4.752 -10.802 1.00 96.06 90 ALA A CA 1
ATOM 722 C C . ALA A 1 90 ? 14.615 4.898 -9.444 1.00 96.06 90 ALA A C 1
ATOM 724 O O . ALA A 1 90 ? 14.281 5.785 -8.661 1.00 96.06 90 ALA A O 1
ATOM 725 N N . GLY A 1 91 ? 15.618 4.058 -9.158 1.00 96.75 91 GLY A N 1
ATOM 726 C CA . GLY A 1 91 ? 16.452 4.148 -7.957 1.00 96.75 91 GLY A CA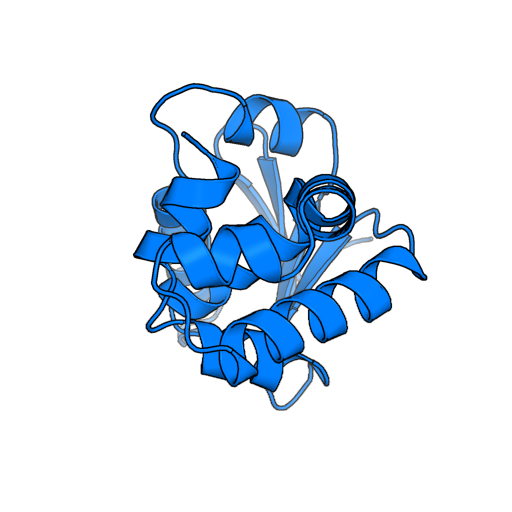 1
ATOM 727 C C . GLY A 1 91 ? 16.073 3.186 -6.830 1.00 96.75 91 GLY A C 1
ATOM 728 O O . GLY A 1 91 ? 16.666 3.258 -5.753 1.00 96.75 91 GLY A O 1
ATOM 729 N N . LEU A 1 92 ? 15.124 2.270 -7.050 1.00 97.69 92 LEU A N 1
ATOM 730 C CA . LEU A 1 92 ? 14.808 1.230 -6.075 1.00 97.69 92 LEU A CA 1
ATOM 731 C C . LEU A 1 92 ? 15.958 0.204 -6.012 1.00 97.69 92 LEU A C 1
ATOM 733 O O . LEU A 1 92 ? 16.361 -0.320 -7.054 1.00 97.69 92 LEU A O 1
ATOM 737 N N . PRO A 1 93 ? 16.492 -0.148 -4.826 1.00 98.19 93 PRO A N 1
ATOM 738 C CA . PRO A 1 93 ? 17.503 -1.196 -4.728 1.00 98.19 93 PRO A CA 1
ATOM 739 C C . PRO A 1 93 ? 17.007 -2.515 -5.331 1.00 98.19 93 PRO A C 1
ATOM 74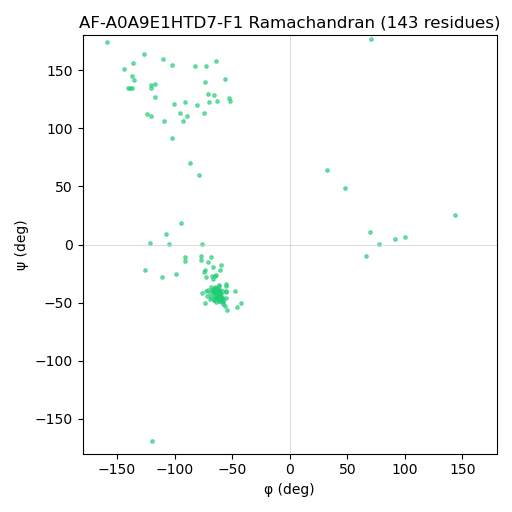1 O O . PRO A 1 93 ? 15.852 -2.892 -5.143 1.00 98.19 93 PRO A O 1
ATOM 744 N N . GLY A 1 94 ? 17.885 -3.260 -6.010 1.00 97.94 94 GLY A N 1
ATOM 745 C CA . GLY A 1 94 ? 17.497 -4.493 -6.711 1.00 97.94 94 GLY A CA 1
ATOM 746 C C . GLY A 1 94 ? 16.798 -5.528 -5.821 1.00 97.94 94 GLY A C 1
ATOM 747 O O . GLY A 1 94 ? 15.852 -6.173 -6.267 1.00 97.94 94 GLY A O 1
ATOM 748 N N . ALA A 1 95 ? 17.206 -5.639 -4.552 1.00 97.62 95 ALA A N 1
ATOM 749 C CA . ALA A 1 95 ? 16.546 -6.502 -3.572 1.00 97.62 95 ALA A CA 1
ATOM 750 C C . ALA A 1 95 ? 15.116 -6.034 -3.245 1.00 97.62 95 ALA A C 1
ATOM 752 O O . ALA A 1 95 ? 14.200 -6.849 -3.243 1.00 97.62 95 ALA A O 1
ATOM 753 N N . ALA A 1 96 ? 14.906 -4.727 -3.060 1.00 98.00 96 ALA A N 1
ATOM 754 C CA . ALA A 1 96 ? 13.581 -4.152 -2.829 1.00 98.00 96 ALA A CA 1
ATOM 755 C C . ALA A 1 96 ? 12.681 -4.291 -4.071 1.00 98.00 96 ALA A C 1
ATOM 757 O O . ALA A 1 96 ? 11.521 -4.672 -3.959 1.00 98.00 96 ALA A O 1
ATOM 758 N N . ALA A 1 97 ? 13.222 -4.087 -5.277 1.00 98.06 97 ALA A N 1
ATOM 759 C CA . ALA A 1 97 ? 12.480 -4.335 -6.512 1.00 98.06 97 ALA A CA 1
ATOM 760 C C . ALA A 1 97 ? 12.080 -5.813 -6.650 1.00 98.06 97 ALA A C 1
ATOM 762 O O . ALA A 1 97 ? 10.949 -6.114 -7.023 1.00 98.06 97 ALA A O 1
ATOM 763 N N . ALA A 1 98 ? 12.977 -6.746 -6.322 1.00 97.56 98 ALA A N 1
ATOM 764 C CA . ALA A 1 98 ? 12.664 -8.173 -6.328 1.00 97.56 98 ALA A CA 1
ATOM 765 C C . ALA A 1 98 ? 11.582 -8.531 -5.296 1.00 97.56 98 ALA A C 1
ATOM 767 O O . ALA A 1 98 ? 10.669 -9.289 -5.626 1.00 97.56 98 ALA A O 1
ATOM 768 N N . LEU A 1 99 ? 11.653 -7.951 -4.095 1.00 97.50 99 LEU A N 1
ATOM 769 C CA . LEU A 1 99 ? 10.667 -8.136 -3.033 1.00 97.50 99 LEU A CA 1
ATOM 770 C C . LEU A 1 99 ? 9.283 -7.609 -3.441 1.00 97.50 99 LEU A C 1
ATOM 772 O O . LEU A 1 99 ? 8.291 -8.314 -3.272 1.00 97.50 99 LEU A O 1
ATOM 776 N N . LEU A 1 100 ? 9.215 -6.433 -4.076 1.00 97.50 100 LEU A N 1
ATOM 777 C CA . LEU A 1 100 ? 7.974 -5.892 -4.640 1.00 97.50 100 LEU A CA 1
ATOM 778 C C . LEU A 1 100 ? 7.367 -6.849 -5.675 1.00 97.50 100 LEU A C 1
ATOM 780 O O . LEU A 1 100 ? 6.186 -7.181 -5.586 1.00 97.50 100 LEU A O 1
ATOM 784 N N . ILE A 1 101 ? 8.176 -7.341 -6.626 1.00 96.69 101 ILE A N 1
ATOM 785 C CA . ILE A 1 101 ? 7.723 -8.313 -7.635 1.00 96.69 101 ILE A CA 1
ATOM 786 C C . ILE A 1 101 ? 7.246 -9.617 -6.982 1.00 96.69 101 ILE A C 1
ATOM 788 O O . ILE A 1 101 ? 6.247 -10.190 -7.418 1.00 96.69 101 ILE A O 1
ATOM 792 N N . GLN A 1 102 ? 7.936 -10.103 -5.950 1.00 94.44 102 GLN A N 1
ATOM 793 C CA . GLN A 1 102 ? 7.522 -11.295 -5.209 1.00 94.44 102 GLN A CA 1
ATOM 794 C C . GLN A 1 102 ? 6.170 -11.082 -4.520 1.00 94.44 102 GLN A C 1
ATOM 796 O O . GLN A 1 102 ? 5.290 -11.934 -4.659 1.00 94.44 102 GLN A O 1
ATOM 801 N N . GLY A 1 103 ? 5.997 -9.940 -3.848 1.00 93.81 103 GLY A N 1
ATOM 802 C CA . GLY A 1 103 ? 4.750 -9.545 -3.201 1.00 93.81 103 GLY A CA 1
ATOM 803 C C . GLY A 1 103 ? 3.586 -9.566 -4.182 1.00 93.81 103 GLY A C 1
ATOM 804 O O . GLY A 1 103 ? 2.640 -10.325 -3.995 1.00 93.81 103 GLY A O 1
ATOM 805 N N . VAL A 1 104 ? 3.685 -8.832 -5.296 1.00 94.06 104 VAL A N 1
ATOM 806 C CA . VAL A 1 104 ? 2.579 -8.774 -6.269 1.00 94.06 104 VAL A CA 1
ATOM 807 C C . VAL A 1 104 ? 2.311 -10.105 -6.976 1.00 94.06 104 VAL A C 1
ATOM 809 O O . VAL A 1 104 ? 1.165 -10.400 -7.298 1.00 94.06 104 VAL A O 1
ATOM 812 N N . ARG A 1 105 ? 3.316 -10.971 -7.177 1.00 92.56 105 ARG A N 1
ATOM 813 C CA . ARG A 1 105 ? 3.083 -12.329 -7.714 1.00 92.56 105 ARG A CA 1
ATOM 814 C C . ARG A 1 105 ? 2.232 -13.179 -6.773 1.00 92.56 105 ARG A C 1
ATOM 816 O O . ARG A 1 105 ? 1.388 -13.943 -7.245 1.00 92.56 105 ARG A O 1
ATOM 823 N N . ALA A 1 106 ? 2.444 -13.048 -5.463 1.00 88.62 106 ALA A N 1
ATOM 824 C CA . ALA A 1 106 ? 1.620 -13.728 -4.471 1.00 88.62 106 ALA A CA 1
ATOM 825 C C . ALA A 1 106 ? 0.164 -13.224 -4.515 1.00 88.62 106 ALA A C 1
ATOM 827 O O . ALA A 1 106 ? -0.756 -14.031 -4.416 1.00 88.62 106 ALA A O 1
ATOM 828 N N . LEU A 1 107 ? -0.041 -11.923 -4.760 1.00 87.12 107 LEU A N 1
ATOM 829 C CA . LEU A 1 107 ? -1.368 -11.299 -4.889 1.00 87.12 107 LEU A CA 1
ATOM 830 C C . LEU A 1 107 ? -2.097 -11.658 -6.193 1.00 87.12 107 LEU A C 1
ATOM 832 O O . LEU A 1 107 ? -3.300 -11.904 -6.194 1.00 87.12 107 LEU A O 1
ATOM 836 N N . ALA A 1 108 ? -1.385 -11.721 -7.320 1.00 80.69 108 ALA A N 1
ATOM 837 C CA . ALA A 1 108 ? -1.980 -12.042 -8.621 1.00 80.69 108 ALA A CA 1
ATOM 838 C C . ALA A 1 108 ? -2.641 -13.431 -8.648 1.00 80.69 108 ALA A C 1
ATOM 840 O O . ALA A 1 108 ? -3.535 -13.688 -9.450 1.00 80.69 108 ALA A O 1
ATOM 841 N N . SER A 1 109 ? -2.226 -14.317 -7.742 1.00 69.56 109 SER A N 1
ATOM 842 C CA . SER A 1 109 ? -2.777 -15.664 -7.610 1.00 69.56 109 SER A CA 1
ATOM 843 C C . SER A 1 109 ? -4.140 -15.700 -6.900 1.00 69.56 109 SER A C 1
ATOM 845 O O . SER A 1 109 ? -4.775 -16.753 -6.890 1.00 69.56 109 SER A O 1
ATOM 847 N N . SER A 1 110 ? -4.601 -14.591 -6.303 1.00 66.50 110 SER A N 1
ATOM 848 C CA . SER A 1 110 ? -5.755 -14.581 -5.391 1.00 66.50 110 SER A CA 1
ATOM 849 C C . SER A 1 110 ? -6.932 -13.679 -5.792 1.00 66.50 110 SER A C 1
ATOM 851 O O . SER A 1 110 ? -7.918 -13.679 -5.063 1.00 66.50 110 SER A O 1
ATOM 853 N N . HIS A 1 111 ? -6.894 -12.975 -6.941 1.00 57.75 111 HIS A N 1
ATOM 854 C CA . HIS A 1 111 ? -7.974 -12.094 -7.454 1.00 57.75 111 HIS A CA 1
ATOM 855 C C . HIS A 1 111 ? -8.786 -11.406 -6.339 1.00 57.75 111 HIS A C 1
ATOM 857 O O . HIS A 1 111 ? -9.977 -11.659 -6.147 1.00 57.75 111 HIS A O 1
ATOM 863 N N . LEU A 1 112 ? -8.113 -10.557 -5.567 1.00 70.44 112 LEU A N 1
ATOM 864 C CA . LEU A 1 112 ? -8.654 -10.056 -4.312 1.00 70.44 112 LEU A CA 1
ATOM 865 C C . LEU A 1 112 ? -9.747 -9.000 -4.542 1.00 70.44 112 LEU A C 1
ATOM 867 O O . LEU A 1 112 ? -9.486 -7.892 -5.018 1.00 70.44 112 LEU A O 1
ATOM 871 N N . THR A 1 113 ? -10.988 -9.342 -4.178 1.00 88.12 113 THR A N 1
ATOM 872 C CA . THR A 1 113 ? -12.137 -8.414 -4.130 1.00 88.12 113 THR A CA 1
ATOM 873 C C . THR A 1 113 ? -12.035 -7.402 -2.987 1.00 88.12 113 THR A C 1
ATOM 875 O O . THR A 1 113 ? -12.763 -6.409 -2.968 1.00 88.12 113 THR A O 1
ATOM 878 N N . VAL A 1 114 ? -11.151 -7.662 -2.025 1.00 92.75 114 VAL A N 1
ATOM 879 C CA . VAL A 1 114 ? -10.865 -6.832 -0.855 1.00 92.75 114 VAL A CA 1
ATOM 880 C C . VAL A 1 114 ? -9.354 -6.834 -0.645 1.00 92.75 114 VAL A C 1
ATOM 882 O O . VAL A 1 114 ? -8.728 -7.881 -0.753 1.00 92.75 114 VAL A O 1
ATOM 885 N N . ILE A 1 115 ? -8.774 -5.668 -0.392 1.00 93.94 115 ILE A N 1
ATOM 886 C CA . ILE A 1 115 ? -7.386 -5.520 0.039 1.00 93.94 115 ILE A CA 1
ATOM 887 C C . ILE A 1 115 ? -7.402 -5.584 1.565 1.00 93.94 115 ILE A C 1
ATOM 889 O O . ILE A 1 115 ? -7.945 -4.681 2.207 1.00 93.94 115 ILE A O 1
ATOM 893 N N . ASP A 1 116 ? -6.861 -6.666 2.113 1.00 94.56 116 ASP A N 1
ATOM 894 C CA . ASP A 1 116 ? -6.810 -6.913 3.551 1.00 94.56 116 ASP A CA 1
ATOM 895 C C . ASP A 1 116 ? -5.484 -6.396 4.110 1.00 94.56 116 ASP A C 1
ATOM 897 O O . ASP A 1 116 ? -4.439 -6.998 3.896 1.00 94.56 116 ASP A O 1
ATOM 901 N N . CYS A 1 117 ? -5.542 -5.278 4.828 1.00 96.75 117 CYS A N 1
ATOM 902 C CA . CYS A 1 117 ? -4.396 -4.607 5.428 1.00 96.75 117 CYS A CA 1
ATOM 903 C C . CYS A 1 117 ? -4.347 -4.910 6.932 1.00 96.75 117 CYS A C 1
ATOM 905 O O . CYS A 1 117 ? -4.992 -4.215 7.725 1.00 96.75 117 CYS A O 1
ATOM 907 N N . GLY A 1 118 ? -3.628 -5.961 7.330 1.00 97.38 118 GLY A N 1
ATOM 908 C CA . GLY A 1 118 ? -3.557 -6.403 8.726 1.00 97.38 118 GLY A CA 1
ATOM 909 C C . GLY A 1 118 ? -2.214 -6.168 9.401 1.00 97.38 118 GLY A C 1
ATOM 910 O O . GLY A 1 118 ? -1.180 -6.015 8.759 1.00 97.38 118 GLY A O 1
ATOM 911 N N . GLU A 1 119 ? -2.201 -6.151 10.729 1.00 98.38 119 GLU A N 1
ATOM 912 C CA . GLU A 1 119 ? -0.950 -6.110 11.494 1.00 98.38 119 GLU A CA 1
ATOM 913 C C . GLU A 1 119 ? -0.112 -7.380 11.271 1.00 98.38 119 GLU A C 1
ATOM 915 O O . GLU A 1 119 ? -0.645 -8.444 10.972 1.00 98.38 119 GLU A O 1
ATOM 920 N N . SER A 1 120 ? 1.202 -7.322 11.505 1.00 96.94 120 SER A N 1
ATOM 921 C CA . SER A 1 120 ? 2.112 -8.466 11.294 1.00 96.94 120 SER A CA 1
ATOM 922 C C . SER A 1 120 ? 1.782 -9.722 12.116 1.00 96.94 120 SER A C 1
ATOM 924 O O . SER A 1 120 ? 2.248 -10.813 11.795 1.00 96.94 120 SER A O 1
ATOM 926 N N . SER A 1 121 ? 0.977 -9.585 13.174 1.00 96.69 121 SER A N 1
ATOM 927 C CA . SER A 1 121 ? 0.462 -10.693 13.986 1.00 96.69 121 SER A CA 1
ATOM 928 C C . SER A 1 121 ? -0.643 -11.500 13.292 1.00 96.69 121 SER A C 1
ATOM 930 O O . SER A 1 121 ? -0.877 -12.648 13.672 1.00 96.69 121 SER A O 1
ATOM 932 N N . VAL A 1 122 ? -1.323 -10.912 12.304 1.00 96.19 122 VAL A N 1
ATOM 933 C CA . VAL A 1 122 ? -2.495 -11.485 11.622 1.00 96.19 122 VAL A CA 1
ATOM 934 C C . VAL A 1 122 ? -2.337 -11.533 10.097 1.00 96.19 122 VAL A C 1
ATOM 936 O O . VAL A 1 122 ? -2.953 -12.377 9.451 1.00 96.19 122 VAL A O 1
ATOM 939 N 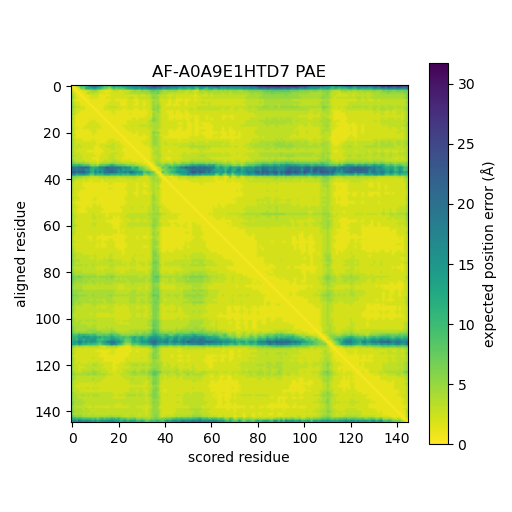N . ASP A 1 123 ? -1.465 -10.703 9.530 1.00 94.31 123 ASP A N 1
ATOM 940 C CA . ASP A 1 123 ? -1.164 -10.607 8.106 1.00 94.31 123 ASP A CA 1
ATOM 941 C C . ASP A 1 123 ? 0.241 -11.148 7.799 1.00 94.31 123 ASP A C 1
ATOM 943 O O . ASP A 1 123 ? 1.271 -10.527 8.079 1.00 94.31 123 ASP A O 1
ATOM 947 N N . GLY A 1 124 ? 0.280 -12.337 7.192 1.00 91.44 124 GLY A N 1
ATOM 948 C CA . GLY A 1 124 ? 1.519 -13.062 6.915 1.00 91.44 124 GLY A CA 1
ATOM 949 C C . GLY A 1 124 ? 2.437 -12.397 5.885 1.00 91.44 124 GLY A C 1
ATOM 950 O O . GLY A 1 124 ? 3.629 -12.715 5.853 1.00 91.44 124 GLY A O 1
ATOM 951 N N . ASN A 1 125 ? 1.931 -11.479 5.053 1.00 91.75 125 ASN A N 1
ATOM 952 C CA . ASN A 1 125 ? 2.746 -10.782 4.056 1.00 91.75 125 ASN A CA 1
ATOM 953 C C . ASN A 1 125 ? 3.074 -9.328 4.440 1.00 91.75 125 ASN A C 1
ATOM 955 O O . ASN A 1 125 ? 3.846 -8.696 3.721 1.00 91.75 125 ASN A O 1
ATOM 959 N N . ARG A 1 126 ? 2.613 -8.844 5.606 1.00 95.56 126 ARG A N 1
ATOM 960 C CA . ARG A 1 126 ? 2.886 -7.490 6.126 1.00 95.56 126 ARG A CA 1
ATOM 961 C C . ARG A 1 126 ? 4.358 -7.079 6.051 1.00 95.56 126 ARG A C 1
ATOM 963 O O . ARG A 1 126 ? 4.664 -5.946 5.693 1.00 95.56 126 ARG A O 1
ATOM 970 N N . HIS A 1 127 ? 5.270 -8.011 6.337 1.00 96.25 127 HIS A N 1
ATOM 971 C CA . HIS A 1 127 ? 6.715 -7.768 6.289 1.00 96.25 127 HIS A CA 1
ATOM 972 C C . HIS A 1 127 ? 7.195 -7.242 4.924 1.00 96.25 127 HIS A C 1
ATOM 974 O O . HIS A 1 127 ? 8.078 -6.393 4.883 1.00 96.25 127 HIS A O 1
ATOM 980 N N . ILE A 1 128 ? 6.583 -7.679 3.815 1.00 96.44 128 ILE A N 1
ATOM 981 C CA . ILE A 1 128 ? 6.911 -7.210 2.461 1.00 96.44 128 ILE A CA 1
ATOM 982 C C . ILE A 1 128 ? 6.655 -5.705 2.360 1.00 96.44 128 ILE A C 1
ATOM 984 O O . ILE A 1 128 ? 7.502 -4.951 1.886 1.00 96.44 128 ILE A O 1
ATOM 988 N N . TRP A 1 129 ? 5.488 -5.257 2.815 1.00 97.12 129 TRP A N 1
ATOM 989 C CA . TRP A 1 129 ? 5.072 -3.859 2.721 1.00 97.12 129 TRP A CA 1
ATOM 990 C C . TRP A 1 129 ? 5.872 -2.976 3.684 1.00 97.12 129 TRP A C 1
ATOM 992 O O . TRP A 1 129 ? 6.321 -1.893 3.304 1.00 97.12 129 TRP A O 1
ATOM 1002 N N . ASP A 1 130 ? 6.145 -3.481 4.888 1.00 97.88 130 ASP A N 1
ATOM 1003 C CA . ASP A 1 130 ? 6.964 -2.796 5.888 1.00 97.88 130 ASP A CA 1
ATOM 1004 C C . ASP A 1 130 ? 8.419 -2.617 5.428 1.00 97.88 130 ASP A C 1
ATOM 1006 O O . ASP A 1 130 ? 9.003 -1.555 5.648 1.00 97.88 130 ASP A O 1
ATOM 1010 N N . GLU A 1 131 ? 9.011 -3.609 4.757 1.00 97.81 131 GLU A N 1
ATOM 1011 C CA . GLU A 1 131 ? 10.365 -3.510 4.189 1.00 97.81 131 GLU A CA 1
ATOM 1012 C C . GLU A 1 131 ? 10.445 -2.505 3.027 1.00 97.81 131 GLU A C 1
ATOM 1014 O O . GLU A 1 131 ? 11.493 -1.901 2.784 1.00 97.81 131 GLU A O 1
ATOM 1019 N N . LEU A 1 132 ? 9.334 -2.287 2.321 1.00 97.88 132 LEU A N 1
ATOM 1020 C CA . LEU A 1 132 ? 9.259 -1.388 1.169 1.00 97.88 132 LEU A CA 1
ATOM 1021 C C . LEU A 1 132 ? 8.863 0.052 1.531 1.00 97.88 132 LEU A C 1
ATOM 1023 O O . LEU A 1 132 ? 9.006 0.942 0.690 1.00 97.88 132 LEU A O 1
ATOM 1027 N N . GLN A 1 133 ? 8.415 0.310 2.764 1.00 97.50 133 GLN A N 1
ATOM 1028 C CA . GLN A 1 133 ? 7.842 1.599 3.175 1.00 97.50 133 GLN A CA 1
ATOM 1029 C C . GLN A 1 133 ? 8.775 2.797 2.915 1.00 97.50 133 GLN A C 1
ATOM 1031 O O . GLN A 1 133 ? 8.338 3.836 2.424 1.00 97.50 133 GLN A O 1
ATOM 1036 N N . SER A 1 134 ? 10.085 2.648 3.152 1.00 97.44 134 SER A N 1
ATOM 1037 C CA . SER A 1 134 ? 11.067 3.726 2.949 1.00 97.44 134 SER A CA 1
ATOM 1038 C C . SER A 1 134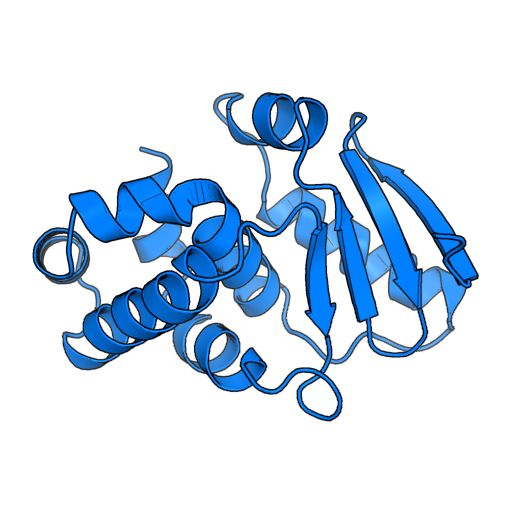 ? 11.267 4.100 1.477 1.00 97.44 134 SER A C 1
ATOM 1040 O O . SER A 1 134 ? 11.894 5.116 1.182 1.00 97.44 134 SER A O 1
ATOM 1042 N N . PHE A 1 135 ? 10.730 3.301 0.553 1.00 96.94 135 PHE A N 1
ATOM 1043 C CA . PHE A 1 135 ? 10.787 3.536 -0.886 1.00 96.94 135 PHE A CA 1
ATOM 1044 C C . PHE A 1 135 ? 9.452 3.971 -1.485 1.00 96.94 135 PHE A C 1
ATOM 1046 O O . PHE A 1 135 ? 9.347 4.062 -2.711 1.00 96.94 135 PHE A O 1
ATOM 1053 N N . ARG A 1 136 ? 8.451 4.277 -0.648 1.00 94.81 136 ARG A N 1
ATOM 1054 C CA . ARG A 1 136 ? 7.128 4.737 -1.082 1.00 94.81 136 ARG A CA 1
ATOM 1055 C C . ARG A 1 136 ? 7.210 5.763 -2.212 1.00 94.81 136 ARG A C 1
ATOM 1057 O O . ARG A 1 136 ? 6.554 5.572 -3.224 1.00 94.81 136 ARG A O 1
ATOM 1064 N N . GLY A 1 137 ? 8.029 6.809 -2.071 1.00 93.81 137 GLY A N 1
ATOM 1065 C CA . GLY A 1 137 ? 8.119 7.878 -3.074 1.00 93.81 137 GLY A CA 1
ATOM 1066 C C . GLY A 1 137 ? 8.583 7.403 -4.457 1.00 93.81 137 GLY A C 1
ATOM 1067 O O . GLY A 1 137 ? 8.076 7.882 -5.463 1.00 93.81 137 GLY A O 1
ATOM 1068 N N . ILE A 1 138 ? 9.495 6.426 -4.519 1.00 95.00 138 ILE A N 1
ATOM 1069 C CA . ILE A 1 138 ? 9.950 5.836 -5.790 1.00 95.00 138 ILE A CA 1
ATOM 1070 C C . ILE A 1 138 ? 8.845 4.964 -6.392 1.00 95.00 138 ILE A C 1
ATOM 1072 O O . ILE A 1 138 ? 8.580 5.037 -7.588 1.00 95.00 138 ILE A O 1
ATOM 1076 N N . ILE A 1 139 ? 8.197 4.139 -5.565 1.00 94.81 139 ILE A N 1
ATOM 1077 C CA . ILE A 1 139 ? 7.109 3.254 -6.002 1.00 94.81 139 ILE A CA 1
ATOM 1078 C C . ILE A 1 139 ? 5.927 4.082 -6.522 1.00 94.81 139 ILE A C 1
ATOM 1080 O O . ILE A 1 139 ? 5.387 3.779 -7.580 1.00 94.81 139 ILE A O 1
ATOM 1084 N N . GLU A 1 140 ? 5.558 5.143 -5.806 1.00 91.69 140 GLU A N 1
ATOM 1085 C CA . GLU A 1 140 ? 4.493 6.073 -6.181 1.00 91.69 140 GLU A CA 1
ATOM 1086 C C . GLU A 1 140 ? 4.818 6.770 -7.511 1.00 91.69 140 GLU A C 1
ATOM 1088 O O . GLU A 1 140 ? 3.996 6.720 -8.421 1.00 91.69 140 GLU A O 1
ATOM 1093 N N . ALA A 1 141 ? 6.039 7.292 -7.679 1.00 91.00 141 ALA A N 1
ATOM 1094 C CA . ALA A 1 141 ? 6.467 7.936 -8.924 1.00 91.00 141 ALA A CA 1
ATOM 1095 C C . ALA A 1 141 ? 6.429 6.993 -10.141 1.00 91.00 141 ALA A C 1
ATOM 1097 O O . ALA A 1 141 ? 6.034 7.401 -11.219 1.00 91.00 141 ALA A O 1
ATOM 1098 N N . VAL A 1 142 ? 6.802 5.716 -10.002 1.00 92.88 142 VAL A N 1
ATOM 1099 C CA . VAL A 1 142 ? 6.764 4.770 -11.140 1.00 92.88 142 VAL A CA 1
ATOM 1100 C C . VAL A 1 142 ? 5.337 4.355 -11.519 1.00 92.88 142 VAL A C 1
ATOM 1102 O O . VAL A 1 142 ? 5.097 3.950 -12.655 1.00 92.88 142 VAL A O 1
ATOM 1105 N N . LEU A 1 143 ? 4.405 4.368 -10.564 1.00 89.69 143 LEU A N 1
ATOM 1106 C CA . LEU A 1 143 ? 3.058 3.820 -10.751 1.00 89.69 143 LEU A CA 1
ATOM 1107 C C . LEU A 1 143 ? 1.996 4.867 -11.071 1.00 89.69 143 LEU A C 1
ATOM 1109 O O . LEU A 1 143 ? 0.964 4.513 -11.642 1.00 89.69 143 LEU A O 1
ATOM 1113 N N . VAL A 1 144 ? 2.216 6.109 -10.649 1.00 81.69 144 VAL A N 1
ATOM 1114 C CA . VAL A 1 144 ? 1.226 7.187 -10.730 1.00 81.69 144 VAL A CA 1
ATOM 1115 C C . VAL A 1 144 ? 1.617 8.258 -11.756 1.00 81.69 144 VAL A C 1
ATOM 1117 O O . VAL A 1 144 ? 0.704 8.860 -12.328 1.00 81.69 144 VAL A O 1
ATOM 1120 N N . ASP A 1 145 ? 2.916 8.468 -12.017 1.00 64.38 145 ASP A N 1
ATOM 1121 C CA . ASP A 1 145 ? 3.416 9.375 -13.071 1.00 64.38 145 ASP A CA 1
ATOM 1122 C C . ASP A 1 145 ? 3.599 8.655 -14.422 1.00 64.38 145 ASP A C 1
ATOM 1124 O O . ASP A 1 145 ? 3.326 9.298 -15.466 1.00 64.38 145 ASP A O 1
#

Secondary structure (DSSP, 8-state):
---SEEEEETTEEEEEETTEEEEE-SHHHHHHHTSTT--HHHHHHHHHHHHHHHHSS--SS-HHHHHHHHHHHHTHHHHHHHHHHHHHHTT--HHHHHHHHHHHHHHHTS--SEEEEE-TTT-TTHHHHHHHGGGHHHHHHHHH-

pLDDT: mean 92.7, std 9.2, range [51.03, 98.69]

Solvent-accessible surface area (backbone atoms only — not comparable to full-atom values): 8092 Å² total; per-residue (Å²): 136,87,53,86,40,71,53,68,59,85,72,23,45,37,34,28,47,96,63,36,38,34,37,43,57,47,72,41,38,50,56,46,61,68,38,90,95,43,52,55,63,59,50,31,48,48,50,49,50,51,44,23,68,73,72,72,49,72,58,77,63,56,58,45,20,49,29,40,43,52,49,41,65,74,41,27,70,56,52,65,72,60,39,50,64,56,44,36,75,66,68,41,54,67,68,57,25,48,48,53,53,52,52,31,56,63,50,70,75,58,75,60,62,48,48,77,52,36,24,69,92,78,23,92,62,34,63,61,29,55,74,43,23,93,45,33,71,53,55,48,50,75,74,74,108

Sequence (145 aa):
MAYDYNYTYNDVRIGMDPHWAHITNDIYLKSYLSKWGHGTGSLAKDILSRYKTHYGYALNISEDSLVVEILAHYYCDGILKLGSAAFVTAGLPGAAAALLIQGVRALASSHLTVIDCGESSVDGNRHIWDELQSFRGIIEAVLVD

Radius of gyration: 14.48 Å; Cα contacts (8 Å, |Δi|>4): 202; chains: 1; bounding box: 38×30×38 Å

Nearest PDB structures (foldseek):
  6zhi-assembly4_C  TM=2.694E-01  e=3.349E+00  Plasmodium falciparum 3D7

Foldseek 3Di:
DDAPDWDDDQNFIWGDHVQKIKTFPDVSLVVQLLDAPDDLLPVLVCRQVVRCVVPVDGNPADSLLSSLLSLLLNCLVVLLVVALVLLVVLPDPSVLSVLSVVLSVVNVVPPDSIRMDGDVVPDVSSVSSVVCSVVSVSSCVSRND